Protein AF-A0AA40K4P1-F1 (afdb_monomer)

Secondary structure (DSSP, 8-state):
---HHHHHHHHHTTS----SS-HHHHHHHHHHHHHHHHHHHHHHHHHH-----------SS-SHHHHHHIIIIIHHHHHHHHHHHHHHHHHTT---

Sequence (96 aa):
MDSSLHEVWQAASSQPFLPAVGKNSQFAVGFTLLVGGLLLSAIFAIRTLRPINPPSASTDDEPERSFANLAVIGVPAALALGFGVVYMFCAVGVYV

pLDDT: mean 81.32, std 12.76, range [52.59, 96.31]

Structure (mmCIF, N/CA/C/O backbone):
data_AF-A0AA40K4P1-F1
#
_entry.id   AF-A0AA40K4P1-F1
#
loop_
_atom_site.group_PDB
_atom_site.id
_atom_site.type_symbol
_atom_site.label_atom_id
_atom_site.label_alt_id
_atom_site.label_comp_id
_atom_site.label_asym_id
_atom_site.label_entity_id
_atom_site.label_seq_id
_atom_site.pdbx_PDB_ins_code
_atom_site.Cartn_x
_atom_site.Cartn_y
_atom_site.Cartn_z
_atom_site.occupancy
_atom_site.B_iso_or_equiv
_atom_site.auth_seq_id
_atom_site.auth_comp_id
_atom_site.auth_asym_id
_atom_site.auth_atom_id
_atom_site.pdbx_PDB_model_num
ATOM 1 N N . MET A 1 1 ? -39.473 17.232 23.283 1.00 54.25 1 MET A N 1
ATOM 2 C CA . MET A 1 1 ? -38.802 16.954 22.000 1.00 54.25 1 MET A CA 1
ATOM 3 C C . MET A 1 1 ? -37.565 16.158 22.348 1.00 54.25 1 MET A C 1
ATOM 5 O O . MET A 1 1 ? -36.522 16.755 22.587 1.00 54.25 1 MET A O 1
ATOM 9 N N . ASP A 1 2 ? -37.705 14.841 22.479 1.00 58.53 2 ASP A N 1
ATOM 10 C CA . ASP A 1 2 ? -36.536 13.969 22.510 1.00 58.53 2 ASP A CA 1
ATOM 11 C C . ASP A 1 2 ? -35.856 14.145 21.156 1.00 58.53 2 ASP A C 1
ATOM 13 O O . ASP A 1 2 ? -36.490 14.085 20.101 1.00 58.53 2 ASP A O 1
ATOM 17 N N . SER A 1 3 ? -34.609 14.588 21.192 1.00 74.00 3 SER A N 1
ATOM 18 C CA . SER A 1 3 ? -33.879 15.009 20.009 1.00 74.00 3 SER A CA 1
ATOM 19 C C . SER A 1 3 ? -33.740 13.818 19.061 1.00 74.00 3 SER A C 1
ATOM 21 O O . SER A 1 3 ? -33.275 12.758 19.467 1.00 74.00 3 SER A O 1
ATOM 23 N N . SER A 1 4 ? -34.104 13.989 17.787 1.00 82.50 4 SER A N 1
ATOM 24 C CA . SER A 1 4 ? -34.048 12.928 16.763 1.00 82.50 4 SER A CA 1
ATOM 25 C C . SER A 1 4 ? -32.671 12.254 16.654 1.00 82.50 4 SER A C 1
ATOM 27 O O . SER A 1 4 ? -32.580 11.088 16.292 1.00 82.50 4 SER A O 1
ATOM 29 N N . LEU A 1 5 ? -31.589 12.941 17.039 1.00 78.06 5 LEU A N 1
ATOM 30 C CA . LEU A 1 5 ? -30.245 12.365 17.151 1.00 78.06 5 LEU A CA 1
ATOM 31 C C . LEU A 1 5 ? -30.126 11.283 18.233 1.00 78.06 5 LEU A C 1
ATOM 33 O O . LEU A 1 5 ? -29.366 10.338 18.050 1.00 78.06 5 LEU A O 1
ATOM 37 N N . HIS A 1 6 ? -30.847 11.405 19.350 1.00 86.50 6 HIS A N 1
ATOM 38 C CA . HIS A 1 6 ? -30.830 10.395 20.406 1.00 86.50 6 HIS A CA 1
ATOM 39 C C . HIS A 1 6 ? -31.543 9.119 19.955 1.00 86.50 6 HIS A C 1
ATOM 41 O O . HIS A 1 6 ? -31.052 8.021 20.197 1.00 86.50 6 HIS A O 1
ATOM 47 N N . GLU A 1 7 ? -32.645 9.268 19.224 1.00 84.75 7 GLU A N 1
ATOM 48 C CA . GLU A 1 7 ? -33.380 8.150 18.634 1.00 84.75 7 GLU A CA 1
ATOM 49 C C . GLU A 1 7 ? -32.548 7.444 17.550 1.00 84.75 7 GLU A C 1
ATOM 51 O O . GLU A 1 7 ? -32.419 6.222 17.560 1.00 84.75 7 GLU A O 1
ATOM 56 N N . VAL A 1 8 ? -31.877 8.213 16.683 1.00 81.81 8 VAL A N 1
ATOM 57 C CA . VAL A 1 8 ? -30.937 7.677 15.683 1.00 81.81 8 VAL A CA 1
ATOM 58 C C . VAL A 1 8 ? -29.730 7.005 16.348 1.00 81.81 8 VAL A C 1
ATOM 60 O O . VAL A 1 8 ? -29.276 5.970 15.869 1.00 81.81 8 VAL A O 1
ATOM 63 N N . TRP A 1 9 ? -29.227 7.531 17.469 1.00 84.69 9 TRP A N 1
ATOM 64 C CA . TRP A 1 9 ? -28.145 6.905 18.238 1.00 84.69 9 TRP A CA 1
ATOM 65 C C . TRP A 1 9 ? -28.582 5.574 18.862 1.00 84.69 9 TRP A C 1
ATOM 67 O O . TRP A 1 9 ? -27.863 4.578 18.757 1.00 84.69 9 TRP A O 1
ATOM 77 N N . GLN A 1 10 ? -29.779 5.527 19.453 1.00 84.56 10 GLN A N 1
ATOM 78 C CA . GLN A 1 10 ? -30.327 4.283 19.990 1.00 84.56 10 GLN A CA 1
ATOM 79 C C . GLN A 1 10 ? -30.598 3.261 18.881 1.00 84.56 10 GLN A C 1
ATOM 81 O O . GLN A 1 10 ? -30.260 2.091 19.048 1.00 84.56 10 GLN A O 1
ATOM 86 N N . ALA A 1 11 ? -31.094 3.687 17.718 1.00 84.44 11 ALA A N 1
ATOM 87 C CA . ALA A 1 11 ? -31.276 2.814 16.561 1.00 84.44 11 ALA A CA 1
ATOM 88 C C . ALA A 1 11 ? -29.937 2.290 16.002 1.00 84.44 11 ALA A C 1
ATOM 90 O O . ALA A 1 11 ? -29.804 1.094 15.739 1.00 84.44 11 ALA A O 1
ATOM 91 N N . ALA A 1 12 ? -28.917 3.147 15.887 1.00 79.81 12 ALA A N 1
ATOM 92 C CA . ALA A 1 12 ? -27.591 2.785 15.380 1.00 79.81 12 ALA A CA 1
ATOM 93 C C . ALA A 1 12 ? -26.829 1.822 16.306 1.00 79.81 12 ALA A C 1
ATOM 95 O O . ALA A 1 12 ? -25.990 1.058 15.834 1.00 79.81 12 ALA A O 1
ATOM 96 N N . SER A 1 13 ? -27.150 1.791 17.606 1.00 76.25 13 SER A N 1
ATOM 97 C CA . SER A 1 13 ? -26.562 0.832 18.555 1.00 76.25 13 SER A CA 1
ATOM 98 C C . SER A 1 13 ? -26.813 -0.637 18.178 1.00 76.25 13 SER A C 1
ATOM 100 O O . SER A 1 13 ? -26.027 -1.511 18.541 1.00 76.25 13 SER A O 1
ATOM 102 N N . SER A 1 14 ? -27.873 -0.903 17.402 1.00 79.25 14 SER A N 1
ATOM 103 C CA . SER A 1 14 ? -28.204 -2.237 16.892 1.00 79.25 14 SER A CA 1
ATOM 104 C C . SER A 1 14 ? -27.350 -2.677 15.693 1.00 79.25 14 SER A C 1
ATOM 106 O O . SER A 1 14 ? -27.377 -3.851 15.325 1.00 79.25 14 SER A O 1
ATOM 108 N N . GLN A 1 15 ? -26.559 -1.770 15.102 1.00 81.75 15 GLN A N 1
ATOM 109 C CA . GLN A 1 15 ? -25.680 -2.045 13.963 1.00 81.75 15 GLN A CA 1
ATOM 110 C C . GLN A 1 15 ? -24.235 -1.633 14.290 1.00 81.75 15 GLN A C 1
ATOM 112 O O . GLN A 1 15 ? -23.818 -0.513 13.988 1.00 81.75 15 GLN A O 1
ATOM 117 N N . PRO A 1 16 ? -23.444 -2.530 14.911 1.00 82.06 16 PRO A N 1
ATOM 118 C CA . PRO A 1 16 ? -22.059 -2.241 15.247 1.00 82.06 16 PRO A CA 1
ATOM 119 C C . PRO A 1 16 ? -21.229 -1.973 13.989 1.00 82.06 16 PRO A C 1
ATOM 121 O O . PRO A 1 16 ? -21.387 -2.640 12.965 1.00 82.06 16 PRO A O 1
ATOM 124 N N . PHE A 1 17 ? -20.282 -1.042 14.087 1.00 82.44 17 PHE A N 1
ATOM 125 C CA . PHE A 1 17 ? -19.303 -0.825 13.030 1.00 82.44 17 PHE A CA 1
ATOM 126 C C . PHE A 1 17 ? -18.389 -2.049 12.894 1.00 82.44 17 PHE A C 1
ATOM 128 O O . PHE A 1 17 ? -17.639 -2.386 13.813 1.00 82.44 17 PHE A O 1
ATOM 135 N N . LEU A 1 18 ? -18.439 -2.699 11.732 1.00 82.75 18 LEU A N 1
ATOM 136 C CA . LEU A 1 18 ? -17.509 -3.759 11.358 1.00 82.75 18 LEU A CA 1
ATOM 137 C C . LEU A 1 18 ? -16.368 -3.136 10.543 1.00 82.75 18 LEU A C 1
ATOM 139 O O . LEU A 1 18 ? -16.593 -2.733 9.399 1.00 82.75 18 LEU A O 1
ATOM 143 N N . PRO A 1 19 ? -15.148 -3.023 11.101 1.00 83.62 19 PRO A N 1
ATOM 144 C CA . PRO A 1 19 ? -14.031 -2.476 10.352 1.00 83.62 19 PRO A CA 1
ATOM 145 C C . PRO A 1 19 ? -13.674 -3.417 9.202 1.00 83.62 19 PRO A C 1
ATOM 147 O O . PRO A 1 19 ? -13.517 -4.619 9.405 1.00 83.62 19 PRO A O 1
ATOM 150 N N . ALA A 1 20 ? -13.465 -2.859 8.008 1.00 87.56 20 ALA A N 1
ATOM 151 C CA . ALA A 1 20 ? -13.011 -3.631 6.852 1.00 87.56 20 ALA A CA 1
ATOM 152 C C . ALA A 1 20 ? -11.666 -4.344 7.110 1.00 87.56 20 ALA A C 1
ATOM 154 O O . ALA A 1 20 ? -11.426 -5.423 6.578 1.00 87.56 20 ALA A O 1
ATOM 155 N N . VAL A 1 21 ? -10.799 -3.762 7.952 1.00 86.75 21 VAL A N 1
ATOM 156 C CA . VAL A 1 21 ? -9.524 -4.362 8.376 1.00 86.75 21 VAL A CA 1
ATOM 157 C C . VAL A 1 21 ? -9.416 -4.319 9.897 1.00 86.75 21 VAL A C 1
ATOM 159 O O . VAL A 1 21 ? -9.330 -3.248 10.505 1.00 86.75 21 VAL A O 1
ATOM 162 N N . GLY A 1 22 ? -9.396 -5.499 10.517 1.00 85.75 22 GLY A N 1
ATOM 163 C CA . GLY A 1 22 ? -9.270 -5.644 11.963 1.00 85.75 22 GLY A CA 1
ATOM 164 C C . GLY A 1 22 ? -7.903 -5.184 12.473 1.00 85.75 22 GLY A C 1
ATOM 165 O O . GLY A 1 22 ? -6.882 -5.379 11.812 1.00 85.75 22 GLY A O 1
ATOM 166 N N . LYS A 1 23 ? -7.867 -4.624 13.685 1.00 83.25 23 LYS A N 1
ATOM 167 C CA . LYS A 1 23 ? -6.661 -4.050 14.309 1.00 83.25 23 LYS A CA 1
ATOM 168 C C . LYS A 1 23 ? -5.467 -5.008 14.336 1.00 83.25 23 LYS A C 1
ATOM 170 O O . LYS A 1 23 ? -4.355 -4.631 13.990 1.00 83.25 23 LYS A O 1
ATOM 175 N N . ASN A 1 24 ? -5.727 -6.276 14.642 1.00 86.25 24 ASN A N 1
ATOM 176 C CA . ASN A 1 24 ? -4.699 -7.316 14.728 1.00 86.25 24 ASN A CA 1
ATOM 177 C C . ASN A 1 24 ? -4.076 -7.662 13.362 1.00 86.25 24 ASN A C 1
ATOM 179 O O . ASN A 1 24 ? -2.962 -8.169 13.307 1.00 86.25 24 ASN A O 1
ATOM 183 N N . SER 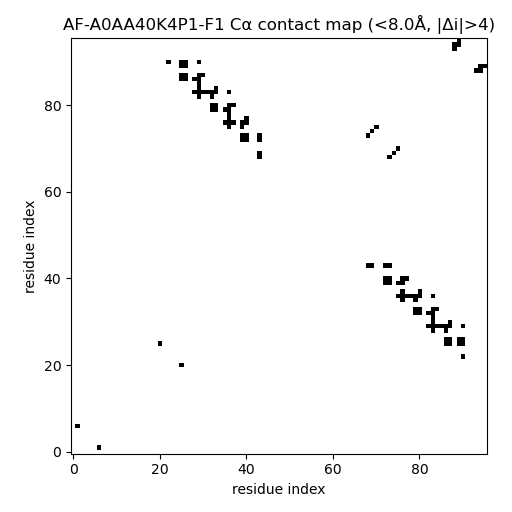A 1 25 ? -4.783 -7.387 12.261 1.00 88.62 25 SER A N 1
ATOM 184 C CA . SER A 1 25 ? -4.307 -7.643 10.895 1.00 88.62 25 SER A CA 1
ATOM 185 C C . SER A 1 25 ? -3.683 -6.425 10.213 1.00 88.62 25 SER A C 1
ATOM 187 O O . SER A 1 25 ? -3.061 -6.587 9.169 1.00 88.62 25 SER A O 1
ATOM 189 N N . GLN A 1 26 ? -3.803 -5.219 10.784 1.00 89.06 26 GLN A N 1
ATOM 190 C CA . GLN A 1 26 ? -3.327 -3.977 10.150 1.00 89.06 26 GLN A CA 1
ATOM 191 C C . GLN A 1 26 ? -1.820 -4.004 9.873 1.00 89.06 26 GLN A C 1
ATOM 193 O O . GLN A 1 26 ? -1.394 -3.629 8.783 1.00 89.06 26 GLN A O 1
ATOM 198 N N . PHE A 1 27 ? -1.030 -4.539 10.810 1.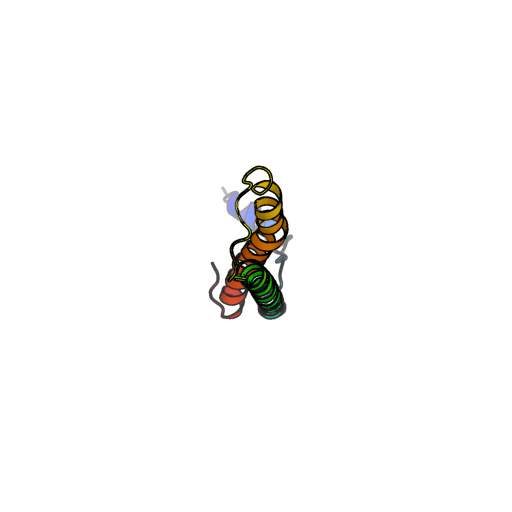00 91.69 27 PHE A N 1
ATOM 199 C CA . PHE A 1 27 ? 0.407 -4.733 10.614 1.00 91.69 27 PHE A CA 1
ATOM 200 C C . PHE A 1 27 ? 0.699 -5.685 9.450 1.00 91.69 27 PHE A C 1
ATOM 202 O O . PHE A 1 27 ? 1.484 -5.357 8.568 1.00 91.69 27 PHE A O 1
ATOM 209 N N . ALA A 1 28 ? 0.048 -6.851 9.422 1.00 92.88 28 ALA A N 1
ATOM 210 C CA . ALA A 1 28 ? 0.278 -7.847 8.379 1.00 92.88 28 ALA A CA 1
ATOM 211 C C . ALA A 1 28 ? -0.097 -7.301 6.993 1.00 92.88 28 ALA A C 1
ATOM 213 O O . ALA A 1 28 ? 0.697 -7.395 6.063 1.00 92.88 28 ALA A O 1
ATOM 214 N N . VAL A 1 29 ? -1.264 -6.658 6.877 1.00 93.56 29 VAL A N 1
ATOM 215 C CA . VAL A 1 29 ? -1.738 -6.047 5.627 1.00 93.56 29 VAL A CA 1
ATOM 216 C C . VAL A 1 29 ? -0.774 -4.959 5.151 1.00 93.56 29 VAL A C 1
ATOM 218 O O . VAL A 1 29 ? -0.331 -4.997 4.003 1.00 93.56 29 VAL A O 1
ATOM 221 N N . GLY A 1 30 ? -0.398 -4.026 6.032 1.00 92.56 30 GLY A N 1
ATOM 222 C CA . GLY A 1 30 ? 0.545 -2.957 5.700 1.00 92.56 30 GLY A CA 1
ATOM 223 C C . GLY A 1 30 ? 1.922 -3.487 5.303 1.00 92.56 30 GLY A C 1
ATOM 224 O O . GLY A 1 30 ? 2.495 -3.037 4.313 1.00 92.56 30 GLY A O 1
ATOM 225 N N . PHE A 1 31 ? 2.429 -4.493 6.020 1.00 93.75 31 PHE A N 1
ATOM 226 C CA . PHE A 1 31 ? 3.725 -5.108 5.745 1.00 93.75 31 PHE A CA 1
ATOM 227 C C . PHE A 1 31 ? 3.743 -5.817 4.390 1.00 93.75 31 PHE A C 1
ATOM 229 O O . PHE A 1 31 ? 4.659 -5.604 3.599 1.00 93.75 31 PHE A O 1
ATOM 236 N N . THR A 1 32 ? 2.720 -6.619 4.082 1.00 95.56 32 THR A N 1
ATOM 237 C CA . THR A 1 32 ? 2.622 -7.314 2.792 1.00 95.56 32 THR A CA 1
ATOM 238 C C . THR A 1 32 ? 2.507 -6.329 1.629 1.00 95.56 32 THR A C 1
ATOM 240 O O . THR A 1 32 ? 3.188 -6.506 0.618 1.00 95.56 32 THR A O 1
ATOM 243 N N . LEU A 1 33 ? 1.706 -5.267 1.779 1.00 95.19 33 LEU A N 1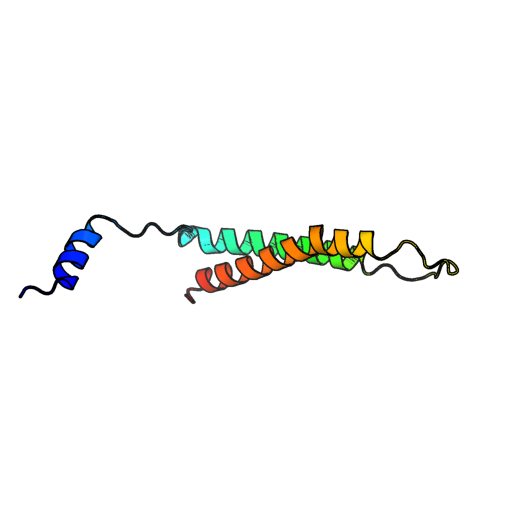
ATOM 244 C CA . LEU A 1 33 ? 1.580 -4.203 0.778 1.00 95.19 33 LEU A CA 1
ATOM 245 C C . LEU A 1 33 ? 2.901 -3.449 0.571 1.00 95.19 33 LEU A C 1
ATOM 247 O O . LEU A 1 33 ? 3.292 -3.220 -0.570 1.00 95.19 33 LEU A O 1
ATOM 251 N N . LEU A 1 34 ? 3.625 -3.125 1.647 1.00 95.88 34 LEU A N 1
ATOM 252 C CA . LEU A 1 34 ? 4.928 -2.462 1.563 1.00 95.88 34 LEU A CA 1
ATOM 253 C C . LEU A 1 34 ? 5.985 -3.340 0.904 1.00 95.88 34 LEU A C 1
ATOM 255 O O . LEU A 1 34 ? 6.670 -2.878 -0.002 1.00 95.88 34 LEU A O 1
ATOM 259 N N . VAL A 1 35 ? 6.116 -4.602 1.319 1.00 96.31 35 VAL A N 1
ATOM 260 C CA . VAL A 1 35 ? 7.079 -5.530 0.711 1.00 96.31 35 VAL A CA 1
ATOM 261 C C . VAL A 1 35 ? 6.754 -5.724 -0.768 1.00 96.31 35 VAL A C 1
ATOM 263 O O . VAL A 1 35 ? 7.646 -5.604 -1.603 1.00 96.31 35 VAL A O 1
ATOM 266 N N . GLY A 1 36 ? 5.482 -5.938 -1.117 1.00 95.81 36 GLY A N 1
ATOM 267 C CA . GLY A 1 36 ? 5.049 -6.022 -2.511 1.00 95.81 36 GLY A CA 1
ATOM 268 C C . GLY A 1 36 ? 5.382 -4.751 -3.298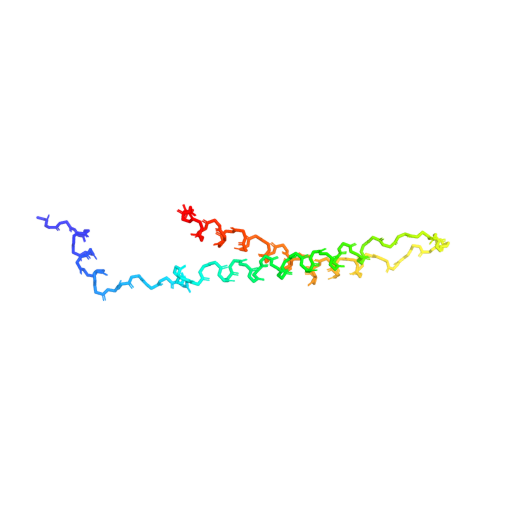 1.00 95.81 36 GLY A C 1
ATOM 269 O O . GLY A 1 36 ? 6.037 -4.821 -4.334 1.00 95.81 36 GLY A O 1
ATOM 270 N N . GLY A 1 37 ? 5.006 -3.580 -2.781 1.00 93.69 37 GLY A N 1
ATOM 271 C CA . GLY A 1 37 ? 5.263 -2.285 -3.414 1.00 93.69 37 GLY A CA 1
ATOM 272 C C . GLY A 1 37 ? 6.750 -1.975 -3.591 1.00 93.69 37 GLY A C 1
ATOM 273 O O . GLY A 1 37 ? 7.153 -1.498 -4.652 1.00 93.69 37 GLY A O 1
ATOM 274 N N . LEU A 1 38 ? 7.587 -2.302 -2.602 1.00 94.69 38 LEU A N 1
ATOM 275 C CA . LEU A 1 38 ? 9.041 -2.151 -2.681 1.00 94.69 38 LEU A CA 1
ATOM 276 C C . LEU A 1 38 ? 9.651 -3.098 -3.714 1.00 94.69 38 LEU A C 1
ATOM 278 O O . LEU A 1 38 ? 10.499 -2.669 -4.493 1.00 94.69 38 LEU A O 1
ATOM 282 N N . LEU A 1 39 ? 9.203 -4.355 -3.770 1.00 95.00 39 LEU A N 1
ATOM 283 C CA . LEU A 1 39 ? 9.675 -5.316 -4.767 1.00 95.00 39 LEU A CA 1
ATOM 284 C C . LEU A 1 39 ? 9.288 -4.886 -6.185 1.00 95.00 39 LEU A C 1
ATOM 286 O O . LEU A 1 39 ? 10.139 -4.881 -7.072 1.00 95.00 39 LEU A O 1
ATOM 290 N N . LEU A 1 40 ? 8.036 -4.472 -6.403 1.00 90.94 40 LEU A N 1
ATOM 291 C CA . LEU A 1 40 ? 7.590 -3.974 -7.706 1.00 90.94 40 LEU A CA 1
ATOM 292 C C . LEU A 1 40 ? 8.351 -2.702 -8.108 1.00 90.94 40 LEU A C 1
ATOM 294 O O . LEU A 1 40 ? 8.800 -2.596 -9.250 1.00 90.94 40 LEU A O 1
ATOM 298 N N . SER A 1 41 ? 8.560 -1.773 -7.170 1.00 90.56 41 SER A N 1
ATOM 299 C CA . SER A 1 41 ? 9.339 -0.551 -7.413 1.00 90.56 41 SER A CA 1
ATOM 300 C C . SER A 1 41 ? 10.801 -0.863 -7.735 1.00 90.56 41 SER A C 1
ATOM 302 O O . SER A 1 41 ? 11.365 -0.270 -8.651 1.00 90.56 41 SER A O 1
ATOM 304 N N . ALA A 1 42 ? 11.411 -1.830 -7.042 1.00 90.50 42 ALA A N 1
ATOM 305 C CA . ALA A 1 42 ? 12.772 -2.281 -7.314 1.00 90.50 42 ALA A CA 1
ATOM 306 C C . ALA A 1 42 ? 12.888 -2.931 -8.702 1.00 90.50 42 ALA A C 1
ATOM 308 O O . ALA A 1 42 ? 13.824 -2.632 -9.441 1.00 90.50 42 ALA A O 1
ATOM 309 N N . ILE A 1 43 ? 11.922 -3.766 -9.101 1.00 89.12 43 ILE A N 1
ATOM 310 C CA . ILE A 1 43 ? 11.877 -4.368 -10.443 1.00 89.12 43 ILE A CA 1
ATOM 311 C C . ILE A 1 43 ? 11.731 -3.284 -11.516 1.00 89.12 43 ILE A C 1
ATOM 313 O O . ILE A 1 43 ? 12.434 -3.331 -12.527 1.00 89.12 43 ILE A O 1
ATOM 317 N N . PHE A 1 44 ? 10.847 -2.305 -11.305 1.00 86.69 44 PHE A N 1
ATOM 318 C CA . PHE A 1 44 ? 10.685 -1.166 -12.208 1.00 86.69 44 PHE A CA 1
ATOM 319 C C . PHE A 1 44 ? 11.984 -0.358 -12.328 1.00 86.69 44 PHE A C 1
ATOM 321 O O . PHE A 1 44 ? 12.438 -0.087 -13.441 1.00 86.69 44 PHE A O 1
ATOM 328 N N . ALA A 1 45 ? 12.631 -0.051 -11.200 1.00 84.50 45 ALA A N 1
ATOM 329 C CA . ALA A 1 45 ? 13.909 0.646 -11.173 1.00 84.50 45 ALA A CA 1
ATOM 330 C C . ALA A 1 45 ? 14.979 -0.130 -11.949 1.00 84.50 45 ALA A C 1
ATOM 332 O O . ALA A 1 45 ? 15.553 0.423 -12.873 1.00 84.50 45 ALA A O 1
ATOM 333 N N . ILE A 1 46 ? 15.183 -1.423 -11.677 1.00 84.94 46 ILE A N 1
ATOM 334 C CA . ILE A 1 46 ? 16.189 -2.254 -12.365 1.00 84.94 46 ILE A CA 1
ATOM 335 C C . ILE A 1 46 ? 15.915 -2.356 -13.873 1.00 84.94 46 ILE A C 1
ATOM 337 O O . ILE A 1 46 ? 16.851 -2.349 -14.673 1.00 84.94 46 ILE A O 1
ATOM 341 N N . ARG A 1 47 ? 14.643 -2.428 -14.285 1.00 75.62 47 ARG A N 1
ATOM 342 C CA . ARG A 1 47 ? 14.273 -2.424 -15.711 1.00 75.62 47 ARG A CA 1
ATOM 343 C C . ARG A 1 47 ? 14.557 -1.086 -16.390 1.00 75.62 47 ARG A C 1
ATOM 345 O O . ARG A 1 47 ? 14.863 -1.081 -17.577 1.00 75.62 47 ARG A O 1
ATOM 352 N N . THR A 1 48 ? 14.485 0.006 -15.638 1.00 72.62 48 THR A N 1
ATOM 353 C CA . THR A 1 48 ? 14.762 1.366 -16.116 1.00 72.62 48 THR A CA 1
ATOM 354 C C . THR A 1 48 ? 16.264 1.691 -16.065 1.00 72.62 48 THR A C 1
ATOM 356 O O . THR A 1 48 ? 16.758 2.466 -16.875 1.00 72.62 48 THR A O 1
ATOM 359 N N . LEU A 1 49 ? 17.020 1.059 -15.158 1.00 67.00 49 LEU A N 1
ATOM 360 C CA . LEU A 1 49 ? 18.431 1.340 -14.863 1.00 67.00 49 LEU A CA 1
ATOM 361 C C . LEU A 1 49 ? 19.448 0.541 -15.708 1.00 67.00 49 LEU A C 1
ATOM 363 O O . LEU A 1 49 ? 20.570 0.333 -15.252 1.00 67.00 49 LEU A O 1
ATOM 367 N N . ARG A 1 50 ? 19.112 0.086 -16.926 1.00 61.97 50 ARG A N 1
ATOM 368 C CA . ARG A 1 50 ? 20.105 -0.468 -17.876 1.00 61.97 50 ARG A CA 1
ATOM 369 C C . ARG A 1 50 ? 20.676 0.620 -18.816 1.00 61.97 50 ARG A C 1
ATOM 371 O O . ARG A 1 50 ? 20.097 0.832 -19.876 1.00 61.97 50 ARG A O 1
ATOM 378 N N . PRO A 1 51 ? 21.831 1.248 -18.522 1.00 65.06 51 PRO A N 1
ATOM 379 C CA . PRO A 1 51 ? 22.748 1.806 -19.533 1.00 65.06 51 PRO A CA 1
ATOM 380 C C . PRO A 1 51 ? 24.012 0.902 -19.615 1.00 65.06 51 PRO A C 1
ATOM 382 O O . PRO A 1 51 ? 24.323 0.227 -18.641 1.00 65.06 51 PRO A O 1
ATOM 385 N N . ILE A 1 52 ? 24.788 0.718 -20.699 1.00 61.47 52 ILE A N 1
ATOM 386 C CA . ILE A 1 52 ? 25.555 1.675 -21.519 1.00 61.47 52 ILE A CA 1
ATOM 387 C C . ILE A 1 52 ? 25.897 1.008 -22.881 1.00 61.47 52 ILE A C 1
ATOM 389 O O . ILE A 1 52 ? 26.868 0.264 -22.981 1.00 61.47 52 ILE A O 1
ATOM 393 N N . ASN A 1 53 ? 25.122 1.261 -23.935 1.00 54.28 53 ASN A N 1
ATOM 394 C CA . ASN A 1 53 ? 25.640 1.434 -25.302 1.00 54.28 53 ASN A CA 1
ATOM 395 C C . ASN A 1 53 ? 24.502 2.035 -26.139 1.00 54.28 53 ASN A C 1
ATOM 397 O O . ASN A 1 53 ? 23.434 1.424 -26.161 1.00 54.28 53 ASN A O 1
ATOM 401 N N . PRO A 1 54 ? 24.653 3.205 -26.778 1.00 58.69 54 PRO A N 1
ATOM 402 C CA . PRO A 1 54 ? 23.624 3.699 -27.682 1.00 58.69 54 PRO A CA 1
ATOM 403 C C . PRO A 1 54 ? 23.631 2.845 -28.963 1.00 58.69 54 PRO A C 1
ATOM 405 O O . PRO A 1 54 ? 24.621 2.885 -29.697 1.00 58.69 54 PRO A O 1
ATOM 408 N N . PRO A 1 55 ? 22.574 2.073 -29.287 1.00 57.22 55 PRO A N 1
ATOM 409 C CA . PRO A 1 55 ? 22.360 1.684 -30.669 1.00 57.22 55 PRO A CA 1
ATOM 410 C C . PRO A 1 55 ? 22.013 2.956 -31.446 1.00 57.22 55 PRO A C 1
ATOM 412 O O . PRO A 1 55 ? 21.177 3.758 -31.032 1.00 57.22 55 PRO A O 1
ATOM 415 N N . SER A 1 56 ? 22.728 3.165 -32.544 1.00 57.91 56 SER A N 1
ATOM 416 C CA . SER A 1 56 ? 22.506 4.240 -33.505 1.00 57.91 56 SER A CA 1
ATOM 417 C C . SER A 1 56 ? 21.019 4.472 -33.772 1.00 57.91 56 SER A C 1
ATOM 419 O O . SER A 1 56 ? 20.281 3.537 -34.077 1.00 57.91 56 SER A O 1
ATOM 421 N N . ALA A 1 57 ? 20.637 5.740 -33.666 1.00 63.91 57 ALA A N 1
ATOM 422 C CA . ALA A 1 57 ? 19.319 6.295 -33.908 1.00 63.91 57 ALA A CA 1
ATOM 423 C C . ALA A 1 57 ? 18.521 5.616 -35.040 1.00 63.91 57 ALA A C 1
ATOM 425 O O . ALA A 1 57 ? 18.916 5.645 -36.203 1.00 63.91 57 ALA A O 1
ATOM 426 N N . SER A 1 58 ? 17.341 5.110 -34.688 1.00 53.75 58 SER A N 1
ATOM 427 C CA . SER A 1 58 ? 16.112 5.305 -35.465 1.00 53.75 58 SER A CA 1
ATOM 428 C C . SER A 1 58 ? 14.961 5.442 -34.466 1.00 53.75 58 SER A C 1
ATOM 430 O O . SER A 1 58 ? 14.439 4.485 -33.905 1.00 53.75 58 SER A O 1
ATOM 432 N N . THR A 1 59 ? 14.691 6.698 -34.132 1.00 60.97 59 THR A N 1
ATOM 433 C CA . THR A 1 59 ? 13.533 7.171 -33.380 1.00 60.97 59 THR A CA 1
ATOM 434 C C . THR A 1 59 ? 12.299 7.012 -34.252 1.00 60.97 59 THR A C 1
ATOM 436 O O . THR A 1 59 ? 12.150 7.845 -35.130 1.00 60.97 59 THR A O 1
ATOM 439 N N . ASP A 1 60 ? 11.466 5.992 -34.016 1.00 53.69 60 ASP A N 1
ATOM 440 C CA . ASP A 1 60 ? 10.040 5.996 -34.407 1.00 53.69 60 ASP A CA 1
ATOM 441 C C . ASP A 1 60 ? 9.129 5.042 -33.575 1.00 53.69 60 ASP A C 1
ATOM 443 O O . ASP A 1 60 ? 7.916 5.167 -33.667 1.00 53.69 60 ASP A O 1
ATOM 447 N N . ASP A 1 61 ? 9.636 4.177 -32.670 1.00 52.59 61 ASP A N 1
ATOM 448 C CA . ASP A 1 61 ? 8.801 3.133 -32.006 1.00 52.59 61 ASP A CA 1
ATOM 449 C C . ASP A 1 61 ? 8.922 3.004 -30.457 1.00 52.59 61 ASP A C 1
ATOM 451 O O . ASP A 1 61 ? 8.724 1.917 -29.899 1.00 52.59 61 ASP A O 1
ATOM 455 N N . GLU A 1 62 ? 9.262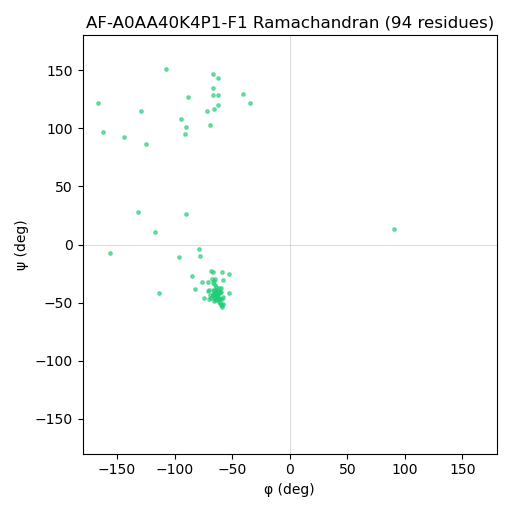 4.065 -29.706 1.00 56.91 62 GLU A N 1
ATOM 456 C CA . GLU A 1 62 ? 9.556 3.940 -28.252 1.00 56.91 62 GLU A CA 1
ATOM 457 C C . GLU A 1 62 ? 8.666 4.657 -27.199 1.00 56.91 62 GLU A C 1
ATOM 459 O O . GLU A 1 62 ? 9.028 4.621 -26.023 1.00 56.91 62 GLU A O 1
ATOM 464 N N . PRO A 1 63 ? 7.481 5.243 -27.481 1.00 54.59 63 PRO A N 1
ATOM 465 C CA . PRO A 1 63 ? 6.620 5.720 -26.390 1.00 54.59 63 PRO A CA 1
ATOM 466 C C . PRO A 1 63 ? 5.760 4.606 -25.755 1.00 54.59 63 PRO A C 1
ATOM 468 O O . PRO A 1 63 ? 5.602 4.568 -24.535 1.00 54.59 63 PRO A O 1
ATOM 471 N N . GLU A 1 64 ? 5.230 3.647 -26.521 1.00 61.50 64 GLU A N 1
ATOM 472 C CA . GLU A 1 64 ? 4.161 2.761 -26.020 1.00 61.50 64 GLU A CA 1
ATOM 473 C C . GLU A 1 64 ? 4.620 1.745 -24.962 1.00 61.50 64 GLU A C 1
ATOM 475 O O . GLU A 1 64 ? 3.933 1.527 -23.963 1.00 61.50 64 GLU A O 1
ATOM 480 N N . ARG A 1 65 ? 5.807 1.143 -25.119 1.00 64.44 65 ARG A N 1
ATOM 481 C CA . ARG A 1 65 ? 6.299 0.109 -24.185 1.00 64.44 65 ARG A CA 1
ATOM 482 C C . ARG A 1 65 ? 6.692 0.668 -22.817 1.00 64.44 65 ARG A C 1
ATOM 484 O O . ARG A 1 65 ? 6.530 -0.027 -21.813 1.00 64.44 65 ARG A O 1
ATOM 491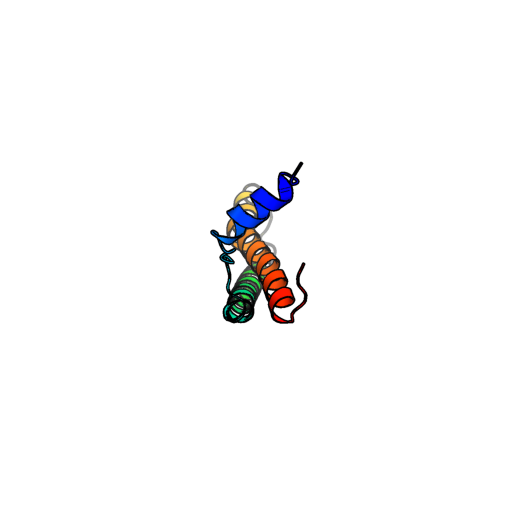 N N . SER A 1 66 ? 7.185 1.906 -22.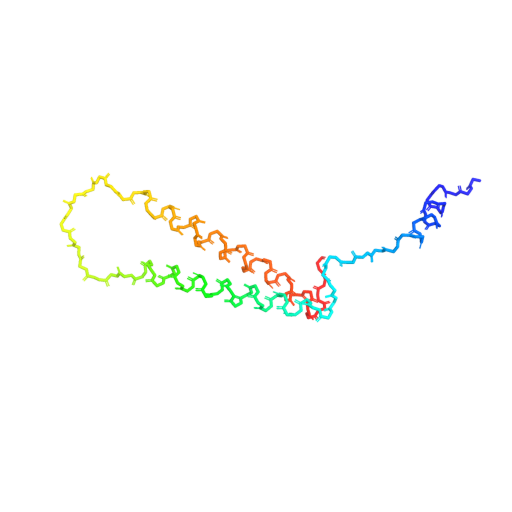764 1.00 69.12 66 SER A N 1
ATOM 492 C CA . SER A 1 66 ? 7.570 2.565 -21.510 1.00 69.12 66 SER A CA 1
ATOM 493 C C . SER A 1 66 ? 6.340 3.004 -20.713 1.00 69.12 66 SER A C 1
ATOM 495 O O . SER A 1 66 ? 6.228 2.669 -19.532 1.00 69.12 66 SER A O 1
ATOM 497 N N . PHE A 1 67 ? 5.354 3.633 -21.369 1.00 71.44 67 PHE A N 1
ATOM 498 C CA . PHE A 1 67 ? 4.076 3.966 -20.731 1.00 71.44 67 PHE A CA 1
ATOM 499 C C . PHE A 1 67 ? 3.302 2.716 -20.303 1.00 71.44 67 PHE A C 1
ATOM 501 O O . PHE A 1 67 ? 2.758 2.696 -19.201 1.00 71.44 67 PHE A O 1
ATOM 508 N N . ALA A 1 68 ? 3.316 1.646 -21.105 1.00 77.50 68 ALA A N 1
ATOM 509 C CA . ALA A 1 68 ? 2.718 0.370 -20.723 1.00 77.50 68 ALA A CA 1
ATOM 510 C C . ALA A 1 68 ? 3.411 -0.256 -19.499 1.00 77.50 68 ALA A C 1
ATOM 512 O O . ALA A 1 68 ? 2.726 -0.683 -18.576 1.00 77.50 68 ALA A O 1
ATOM 513 N N . ASN A 1 69 ? 4.749 -0.267 -19.421 1.00 75.88 69 ASN A N 1
ATOM 514 C CA . ASN A 1 69 ? 5.464 -0.773 -18.238 1.00 75.88 69 ASN A CA 1
ATOM 515 C C . ASN A 1 69 ? 5.231 0.091 -16.992 1.00 75.88 69 ASN A C 1
ATOM 517 O O . ASN A 1 69 ? 5.077 -0.443 -15.893 1.00 75.88 69 ASN A O 1
ATOM 521 N N . LEU A 1 70 ? 5.205 1.416 -17.147 1.00 79.44 70 LEU A N 1
ATOM 522 C CA . LEU A 1 70 ? 4.912 2.346 -16.060 1.00 79.44 70 LEU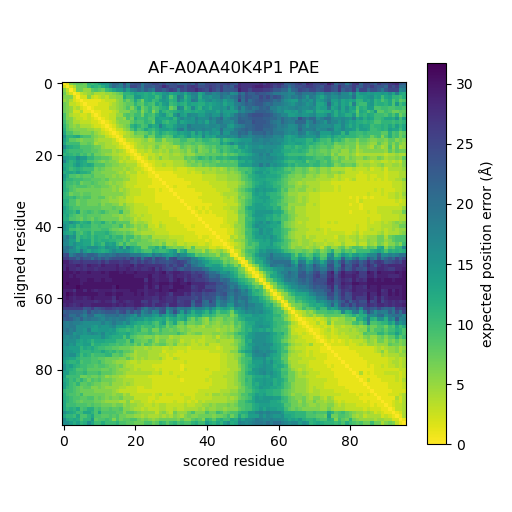 A CA 1
ATOM 523 C C . LEU A 1 70 ? 3.479 2.153 -15.545 1.00 79.44 70 LEU A C 1
ATOM 525 O O . LEU A 1 70 ? 3.261 2.105 -14.338 1.00 79.44 70 LEU A O 1
ATOM 529 N N . ALA A 1 71 ? 2.510 1.987 -16.445 1.00 83.00 71 ALA A N 1
ATOM 530 C CA . ALA A 1 71 ? 1.126 1.717 -16.079 1.00 83.00 71 ALA A CA 1
ATOM 531 C C . ALA A 1 71 ? 0.965 0.335 -15.421 1.00 83.00 71 ALA A C 1
ATOM 533 O O . ALA A 1 71 ? 0.307 0.218 -14.393 1.00 83.00 71 ALA A O 1
ATOM 534 N N . VAL A 1 72 ? 1.596 -0.706 -15.972 1.00 86.69 72 VAL A N 1
ATOM 535 C CA . VAL A 1 72 ? 1.445 -2.095 -15.505 1.00 86.69 72 VAL A CA 1
ATOM 536 C C . VAL A 1 72 ? 2.217 -2.378 -14.216 1.00 86.69 72 VAL A C 1
ATOM 538 O O . VAL A 1 72 ? 1.767 -3.197 -13.423 1.00 86.69 72 VAL A O 1
ATOM 541 N N . ILE A 1 73 ? 3.366 -1.737 -13.982 1.00 86.50 73 ILE A N 1
ATOM 542 C CA . ILE A 1 73 ? 4.224 -2.018 -12.816 1.00 86.50 73 ILE A CA 1
ATOM 543 C C . ILE A 1 73 ? 4.274 -0.823 -11.862 1.00 86.50 73 ILE A C 1
ATOM 545 O O . ILE A 1 73 ? 4.185 -1.002 -10.651 1.00 86.50 73 ILE A O 1
ATOM 549 N N . GLY A 1 74 ? 4.379 0.397 -12.388 1.00 86.44 74 GLY A N 1
ATOM 550 C CA . GLY A 1 74 ? 4.505 1.615 -11.585 1.00 86.44 74 GLY A CA 1
ATOM 551 C C . GLY A 1 74 ? 3.227 1.983 -10.830 1.00 86.44 74 GLY A C 1
ATOM 552 O O . GLY A 1 74 ? 3.288 2.235 -9.629 1.00 86.44 74 GLY A O 1
ATOM 553 N N . VAL A 1 75 ? 2.062 1.957 -11.487 1.00 90.94 75 VAL A N 1
ATOM 554 C CA . VAL A 1 75 ? 0.771 2.250 -10.828 1.00 90.94 75 VAL A CA 1
ATOM 555 C C . VAL A 1 75 ? 0.471 1.277 -9.679 1.00 90.94 75 VAL A C 1
ATOM 557 O O . VAL A 1 75 ? 0.222 1.752 -8.568 1.00 90.94 75 VAL A O 1
ATOM 560 N N . PRO A 1 76 ? 0.530 -0.059 -9.855 1.00 89.62 76 PRO A N 1
ATOM 561 C CA . PRO A 1 76 ? 0.295 -0.971 -8.738 1.00 89.62 76 PRO A CA 1
ATOM 562 C C . PRO A 1 76 ? 1.371 -0.874 -7.652 1.00 89.62 76 PRO A C 1
ATOM 564 O O . PRO A 1 76 ? 1.037 -1.020 -6.478 1.00 89.62 76 PRO A O 1
ATOM 567 N N . ALA A 1 77 ? 2.628 -0.566 -7.994 1.00 91.31 77 ALA A N 1
ATOM 568 C CA . ALA A 1 77 ? 3.665 -0.308 -6.995 1.00 91.31 77 ALA A CA 1
ATOM 569 C C . ALA A 1 77 ? 3.335 0.918 -6.130 1.00 91.31 77 ALA A C 1
ATOM 571 O O . ALA A 1 77 ? 3.419 0.848 -4.904 1.00 91.31 77 ALA A O 1
ATOM 572 N N . ALA A 1 78 ? 2.906 2.020 -6.754 1.00 92.00 78 ALA A N 1
ATOM 573 C CA . ALA A 1 78 ? 2.531 3.247 -6.058 1.00 92.00 78 ALA A CA 1
ATOM 574 C C . ALA A 1 78 ? 1.308 3.044 -5.154 1.00 92.00 78 ALA A C 1
ATOM 576 O O . ALA A 1 78 ? 1.318 3.486 -4.006 1.00 92.00 78 ALA A O 1
ATOM 577 N N . LEU A 1 79 ? 0.284 2.328 -5.633 1.00 94.38 79 LEU A N 1
ATOM 578 C CA . LEU A 1 79 ? -0.882 1.974 -4.820 1.00 94.38 79 LEU A CA 1
ATOM 579 C C . LEU A 1 79 ? -0.482 1.100 -3.626 1.00 94.38 79 LEU A C 1
ATOM 581 O O . LEU A 1 79 ? -0.878 1.388 -2.498 1.00 94.38 79 LEU A O 1
ATOM 585 N N . ALA A 1 80 ? 0.338 0.070 -3.848 1.00 95.19 80 ALA A N 1
ATOM 586 C CA . ALA A 1 80 ? 0.796 -0.816 -2.783 1.00 95.19 80 ALA A CA 1
ATOM 587 C C . ALA A 1 80 ? 1.612 -0.066 -1.716 1.00 95.19 80 ALA A C 1
ATOM 589 O O . ALA A 1 80 ? 1.389 -0.268 -0.524 1.00 95.19 80 ALA A O 1
ATOM 590 N N . LEU A 1 81 ? 2.493 0.856 -2.118 1.00 94.69 81 LEU A N 1
ATOM 591 C CA . LEU A 1 81 ? 3.233 1.695 -1.173 1.00 94.69 81 LEU A CA 1
ATOM 592 C C . LEU A 1 81 ? 2.321 2.683 -0.439 1.00 94.69 81 LEU A C 1
ATOM 594 O O . LEU A 1 81 ? 2.402 2.778 0.781 1.00 94.69 81 LEU A O 1
ATOM 598 N N . GLY A 1 82 ? 1.431 3.381 -1.147 1.00 93.38 82 GLY A N 1
ATOM 599 C 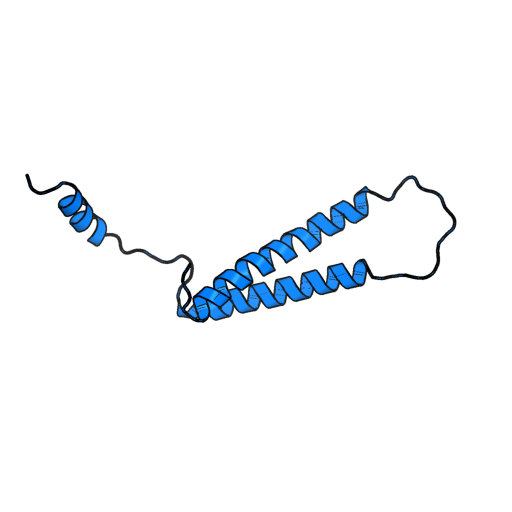CA . GLY A 1 82 ? 0.514 4.349 -0.546 1.00 93.38 82 GLY A CA 1
ATOM 600 C C . GLY A 1 82 ? -0.388 3.714 0.514 1.00 93.38 82 GLY A C 1
ATOM 601 O O . GLY A 1 82 ? -0.384 4.138 1.669 1.00 93.38 82 GLY A O 1
ATOM 602 N N . PHE A 1 83 ? -1.103 2.644 0.155 1.00 93.50 83 PHE A N 1
ATOM 603 C CA . PHE A 1 83 ? -1.946 1.918 1.108 1.00 93.50 83 PHE A CA 1
ATOM 604 C C . PHE A 1 83 ? -1.118 1.224 2.197 1.00 93.50 83 PHE A C 1
ATOM 606 O O . PHE A 1 83 ? -1.504 1.247 3.365 1.00 93.50 83 PHE A O 1
ATOM 613 N N . GLY A 1 84 ? 0.037 0.647 1.852 1.00 93.38 84 GLY A N 1
ATOM 614 C CA . GLY A 1 84 ? 0.918 -0.021 2.811 1.00 93.38 84 GLY A CA 1
ATOM 615 C C . GLY A 1 84 ? 1.428 0.912 3.912 1.00 93.38 84 GLY A C 1
ATOM 616 O O . GLY A 1 84 ? 1.425 0.537 5.085 1.00 93.38 84 GLY A O 1
ATOM 617 N N . VAL A 1 85 ? 1.792 2.148 3.558 1.00 94.25 85 VAL A N 1
ATOM 618 C CA . VAL A 1 85 ? 2.217 3.180 4.513 1.00 94.25 85 VAL A CA 1
ATOM 619 C C . VAL A 1 85 ? 1.080 3.558 5.464 1.00 94.25 85 VAL A C 1
ATOM 621 O O . VAL A 1 85 ? 1.288 3.564 6.676 1.00 94.25 85 VAL A O 1
ATOM 624 N N . VAL A 1 86 ? -0.128 3.812 4.948 1.00 93.19 86 VAL A N 1
ATOM 625 C CA . VAL A 1 86 ? -1.298 4.149 5.783 1.00 93.19 86 VAL A CA 1
ATOM 626 C C . VAL A 1 86 ? -1.598 3.030 6.780 1.00 93.19 86 VAL A C 1
ATOM 628 O O . VAL A 1 86 ? -1.741 3.289 7.974 1.00 93.19 86 VAL A O 1
ATOM 631 N N . TYR A 1 87 ? -1.621 1.772 6.328 1.00 91.75 87 TYR A N 1
ATOM 632 C CA . TYR A 1 87 ? -1.845 0.638 7.226 1.00 91.75 87 TYR A CA 1
ATOM 633 C C . TYR A 1 87 ? -0.720 0.452 8.253 1.00 91.75 87 TYR A C 1
ATOM 635 O O . TYR A 1 87 ? -1.005 0.019 9.370 1.00 91.75 87 TYR A O 1
ATOM 643 N N . MET A 1 88 ? 0.527 0.824 7.934 1.00 93.00 88 MET A N 1
ATOM 644 C CA . MET A 1 88 ? 1.610 0.845 8.923 1.00 93.00 88 MET A CA 1
ATOM 645 C C . MET A 1 88 ? 1.431 1.935 9.975 1.00 93.00 88 MET A C 1
ATOM 647 O O . MET A 1 88 ? 1.597 1.644 11.155 1.00 93.00 88 MET A O 1
ATOM 651 N N . PHE A 1 89 ? 1.038 3.152 9.596 1.00 91.06 89 PHE A N 1
ATOM 652 C CA . PHE A 1 89 ? 0.722 4.198 10.576 1.00 91.06 89 PHE A CA 1
ATOM 653 C C . PHE A 1 89 ? -0.395 3.753 11.531 1.00 91.06 89 PHE A C 1
ATOM 655 O O . PHE A 1 89 ? -0.228 3.838 12.752 1.00 91.06 89 PHE A O 1
ATOM 662 N N . CYS A 1 90 ? -1.460 3.153 10.986 1.00 88.12 90 CYS A N 1
ATOM 663 C CA . CYS A 1 90 ? -2.538 2.565 11.781 1.00 88.12 90 CYS A CA 1
ATOM 664 C C . CYS A 1 90 ? -2.032 1.459 12.724 1.00 88.12 90 CYS A C 1
ATOM 666 O O . CYS A 1 90 ? -2.475 1.378 13.870 1.00 88.12 90 CYS A O 1
ATOM 668 N N . ALA A 1 91 ? -1.067 0.643 12.285 1.00 87.69 91 ALA A N 1
ATOM 669 C CA . ALA A 1 91 ? -0.488 -0.427 13.096 1.00 87.69 91 ALA A CA 1
ATOM 670 C C . ALA A 1 91 ? 0.322 0.085 14.304 1.00 87.69 91 ALA A C 1
ATOM 672 O O . ALA A 1 91 ? 0.295 -0.553 15.355 1.00 87.69 91 ALA A O 1
ATOM 673 N N . VAL A 1 92 ? 0.997 1.239 14.196 1.00 88.12 92 VAL A N 1
ATOM 674 C CA . VAL A 1 92 ? 1.707 1.880 15.330 1.00 88.12 92 VAL A CA 1
ATOM 675 C C . VAL A 1 92 ? 0.739 2.641 16.257 1.00 88.12 92 VAL A C 1
ATOM 677 O O . VAL A 1 92 ? 1.128 3.134 17.313 1.00 88.12 92 VAL A O 1
ATOM 680 N N . GLY A 1 93 ? -0.549 2.702 15.907 1.00 84.25 93 GLY A N 1
ATOM 681 C CA . GLY A 1 93 ? -1.587 3.362 16.698 1.00 84.25 93 GLY A CA 1
ATOM 682 C C . GLY A 1 93 ? -1.797 4.836 16.356 1.00 84.25 93 GLY A C 1
ATOM 683 O O . GLY A 1 93 ? -2.480 5.530 17.108 1.00 84.25 93 GLY A O 1
ATOM 684 N N . VAL A 1 94 ? -1.245 5.307 15.233 1.00 86.88 94 VAL A N 1
ATOM 685 C CA . VAL A 1 94 ? -1.555 6.622 14.665 1.00 86.88 94 VAL A CA 1
ATOM 686 C C . VAL A 1 94 ? -2.726 6.441 13.705 1.00 86.88 94 VAL A C 1
ATOM 688 O O . VAL A 1 94 ? -2.560 5.937 12.597 1.00 86.88 94 VAL A O 1
ATOM 691 N N . TYR A 1 95 ? -3.924 6.803 14.155 1.00 80.50 95 TYR A N 1
ATOM 692 C CA . TYR A 1 95 ? -5.130 6.758 13.327 1.00 80.50 95 TYR A CA 1
ATOM 693 C C . TYR A 1 95 ? -5.258 8.083 12.577 1.00 80.50 95 TYR A C 1
ATOM 695 O O . TYR A 1 95 ? -5.177 9.144 13.201 1.00 80.50 95 TYR A O 1
ATOM 703 N N . VAL A 1 96 ? -5.409 8.004 11.255 1.00 76.25 96 VAL A N 1
ATOM 704 C CA . VAL A 1 96 ? -5.728 9.147 10.387 1.00 76.25 96 VAL A CA 1
ATOM 705 C C . VAL A 1 96 ? -7.235 9.297 10.230 1.00 76.25 96 VAL A C 1
ATOM 707 O O . VAL A 1 96 ? -7.936 8.265 10.359 1.00 76.25 96 VAL A O 1
#

Nearest PDB structures (foldseek):
  6umm-assembly1_H  TM=2.642E-01  e=4.708E+00  Mycolicibacterium smegmatis MC2 155

Foldseek 3Di:
DPDVVVVVVVVCVVPDDDDPADLVCLLVLLVVLQVLLVVLVVVLCVVVPDDDDDDDDDPDPPDPVNVVSCVVRVVSSVVSNVSSVQSVCVNVVNHD

Radius of gyration: 23.26 Å; Cα contacts (8 Å, |Δi|>4): 61; chains: 1; bounding box: 64×25×58 Å

Solvent-accessible surface area (backbone atoms only — not comparable to full-atom values): 5655 Å² total; per-residue (Å²): 130,84,54,69,67,58,56,51,50,61,58,45,66,79,57,74,89,76,66,95,69,50,76,89,47,26,45,57,54,9,50,53,27,32,54,50,11,50,51,38,45,48,52,52,47,59,71,70,66,72,82,91,76,86,77,81,86,80,90,85,83,74,66,64,67,54,54,47,48,42,56,70,39,45,49,57,15,51,51,24,37,56,53,10,50,54,28,40,41,42,48,78,66,50,78,131

Organism: NCBI:txid314040

Mean predicted aligned error: 10.62 Å

InterPro domains:
  IPR007915 Oligosaccharyltransferase complex subunit [PF05251] (15-96)